Protein AF-T2GC60-F1 (afdb_monomer_lite)

Organism: Megalodesulfovibrio gigas (strain ATCC 19364 / DSM 1382 / NCIMB 9332 / VKM B-1759) (NCBI:txid1121448)

Foldseek 3Di:
DDPPPLDAPPDPLLVVLLVVLVVLLVVLVVQLVVLLVVLVVVLVVLLVVLLVDPCNVVSLVVNVVSLVVSLLSSLVSQLVSVQSVVVSVVSVVCNVVSNDDPVVSPPPVRPPCPPDVVSSVVSCPPPVSVVSSVVSVVVSVVSVVVSD

Sequence (148 aa):
MQQNGILTIDSTNIQTHLSILQGIISRLAGNSALCKTLCITLTAAVVAIAVTSENTTSVLLIAVFVTLLFCALDVFYLSLEREYRNMYNNSVEKLHDNTFSKDELFVAKRSNRGLSAANCWDALKSWSISFFYLGIIISIFFVCCIAQ

Structure (mmCIF, N/CA/C/O backbone):
data_AF-T2GC60-F1
#
_entry.id   AF-T2GC60-F1
#
loop_
_atom_site.group_PDB
_atom_site.id
_atom_site.type_symbol
_atom_site.label_atom_id
_atom_site.label_alt_id
_atom_site.label_comp_id
_atom_site.label_asym_id
_atom_site.label_entity_id
_atom_site.label_seq_id
_atom_site.pdbx_PDB_ins_code
_atom_site.Cartn_x
_atom_site.Cartn_y
_atom_site.Cartn_z
_atom_site.occupancy
_atom_site.B_iso_or_equiv
_atom_site.auth_seq_id
_atom_site.auth_comp_id
_atom_site.auth_asym_id
_atom_site.auth_atom_id
_atom_site.pdbx_PDB_model_num
ATOM 1 N N . MET A 1 1 ? -19.353 5.226 46.558 1.00 34.50 1 MET A N 1
ATOM 2 C CA . MET A 1 1 ? -19.566 3.866 46.019 1.00 34.50 1 MET A CA 1
ATOM 3 C C . MET A 1 1 ? -19.304 3.930 44.526 1.00 34.50 1 MET A C 1
ATOM 5 O O . MET A 1 1 ? -20.088 4.539 43.810 1.00 34.50 1 MET A O 1
ATOM 9 N N . GLN A 1 2 ? -18.140 3.446 44.085 1.00 38.09 2 GLN A N 1
ATOM 10 C CA . GLN A 1 2 ? -17.785 3.384 42.667 1.00 38.09 2 GLN A CA 1
ATOM 11 C C . GLN A 1 2 ? -18.776 2.440 41.980 1.00 38.09 2 GLN A C 1
ATOM 13 O O . GLN A 1 2 ? -18.788 1.245 42.261 1.00 38.09 2 GLN A O 1
ATOM 18 N N . GLN A 1 3 ? -19.646 2.983 41.126 1.00 41.09 3 GLN A N 1
ATOM 19 C CA . GLN A 1 3 ? -20.399 2.162 40.187 1.00 41.09 3 GLN A CA 1
ATOM 20 C C . GLN A 1 3 ? -19.375 1.463 39.288 1.00 41.09 3 GLN A C 1
ATOM 22 O O . GLN A 1 3 ? -18.820 2.082 38.375 1.00 41.09 3 GLN A O 1
ATOM 27 N N . ASN A 1 4 ? -19.155 0.170 39.528 1.00 45.84 4 ASN A N 1
ATOM 28 C CA . ASN A 1 4 ? -18.704 -0.775 38.509 1.00 45.84 4 ASN A CA 1
ATOM 29 C C . ASN A 1 4 ? -19.832 -0.904 37.475 1.00 45.84 4 ASN A C 1
ATOM 31 O O . ASN A 1 4 ? -20.529 -1.910 37.394 1.00 45.84 4 ASN A O 1
ATOM 35 N N . GLY A 1 5 ? -20.092 0.194 36.765 1.00 52.50 5 GLY A N 1
ATOM 36 C CA . GLY A 1 5 ? -21.038 0.252 35.671 1.00 52.50 5 GLY A CA 1
ATOM 37 C C . GLY A 1 5 ? -20.387 -0.437 34.493 1.00 52.50 5 GLY A C 1
ATOM 38 O O . GLY A 1 5 ? -19.455 0.113 33.905 1.00 52.50 5 GLY A O 1
ATOM 39 N N . ILE A 1 6 ? -20.857 -1.647 34.208 1.00 54.50 6 ILE A N 1
ATOM 40 C CA . ILE A 1 6 ? -20.610 -2.354 32.957 1.00 54.50 6 ILE A CA 1
ATOM 41 C C . ILE A 1 6 ? -20.810 -1.336 31.831 1.00 54.50 6 ILE A C 1
ATOM 43 O O . ILE A 1 6 ? -21.882 -0.740 31.707 1.00 54.50 6 ILE A O 1
ATOM 47 N N . LEU A 1 7 ? -19.744 -1.048 31.088 1.00 59.38 7 LEU A N 1
ATOM 48 C CA . LEU A 1 7 ? -19.794 -0.086 30.000 1.00 59.38 7 LEU A CA 1
ATOM 49 C C . LEU A 1 7 ? -20.597 -0.715 28.856 1.00 59.38 7 LEU A C 1
ATOM 51 O O . LEU A 1 7 ? -20.098 -1.577 28.138 1.00 59.38 7 LEU A O 1
ATOM 55 N N . THR A 1 8 ? -21.856 -0.310 28.716 1.00 61.22 8 THR A N 1
ATOM 56 C CA . THR A 1 8 ? -22.725 -0.763 27.629 1.00 61.22 8 THR A CA 1
ATOM 57 C C . THR A 1 8 ? -22.301 -0.128 26.301 1.00 61.22 8 THR A C 1
ATOM 59 O O . THR A 1 8 ? -21.712 0.959 26.265 1.00 61.22 8 THR A O 1
ATOM 62 N N . ILE A 1 9 ? -22.615 -0.804 25.193 1.00 63.06 9 ILE A N 1
ATOM 63 C CA . ILE A 1 9 ? -22.292 -0.387 23.813 1.00 63.06 9 ILE 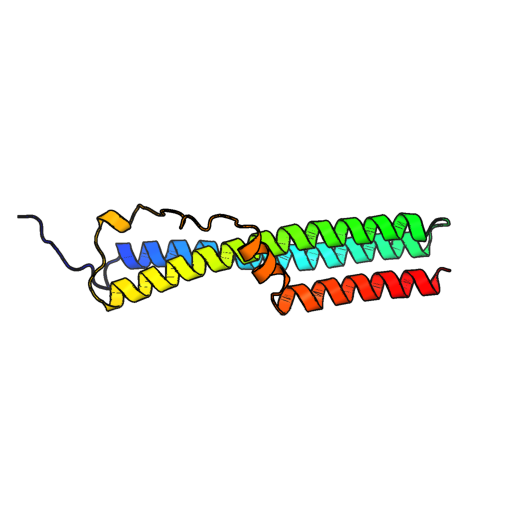A CA 1
ATOM 64 C C . ILE A 1 9 ? -22.839 1.028 23.509 1.00 63.06 9 ILE A C 1
ATOM 66 O O . ILE A 1 9 ? -22.247 1.788 22.741 1.00 63.06 9 ILE A O 1
ATOM 70 N N . ASP A 1 10 ? -23.916 1.423 24.190 1.00 67.81 10 ASP A N 1
ATOM 71 C CA . ASP A 1 10 ? -24.551 2.739 24.068 1.00 67.81 10 ASP A CA 1
ATOM 72 C C . ASP A 1 10 ? -23.776 3.876 24.749 1.00 67.81 10 ASP A C 1
ATOM 74 O O . ASP A 1 10 ? -24.122 5.048 24.595 1.00 67.81 10 ASP A O 1
ATOM 78 N N . SER A 1 11 ? -22.711 3.575 25.499 1.00 77.75 11 SER A N 1
ATOM 79 C CA . SER A 1 11 ? -21.915 4.626 26.123 1.00 77.75 11 SER A CA 1
ATOM 80 C C . SER A 1 11 ? -21.108 5.407 25.077 1.00 77.75 11 SER A C 1
ATOM 82 O O . SER A 1 11 ? -20.333 4.858 24.288 1.00 77.75 11 SER A O 1
ATOM 84 N N . THR A 1 12 ? -21.246 6.735 25.106 1.00 81.56 12 THR A N 1
ATOM 85 C CA . THR A 1 12 ? -20.579 7.664 24.177 1.00 81.56 12 THR A CA 1
ATOM 86 C C . THR A 1 12 ? -19.058 7.472 24.135 1.00 81.56 12 THR A C 1
ATOM 88 O O . THR A 1 12 ? -18.434 7.604 23.082 1.00 81.56 12 THR A O 1
ATOM 91 N N . ASN A 1 13 ? -18.452 7.100 25.266 1.00 80.44 13 ASN A N 1
ATOM 92 C CA . ASN A 1 13 ? -17.010 6.882 25.381 1.00 80.44 13 ASN A CA 1
ATOM 93 C C . ASN A 1 13 ? -16.529 5.672 24.563 1.00 80.44 13 ASN A C 1
ATOM 95 O O . ASN A 1 13 ? -15.499 5.765 23.896 1.00 80.44 13 ASN A O 1
ATOM 99 N N . ILE A 1 14 ? -17.278 4.562 24.567 1.00 81.06 14 ILE A N 1
ATOM 100 C CA . ILE A 1 14 ? -16.940 3.369 23.775 1.00 81.06 14 ILE A CA 1
ATOM 101 C C . ILE A 1 14 ? -17.070 3.671 22.285 1.00 81.06 14 ILE A C 1
ATOM 103 O O . ILE A 1 14 ? -16.158 3.371 21.514 1.00 81.06 14 ILE A O 1
ATOM 107 N N . GLN A 1 15 ? -18.179 4.298 21.883 1.00 84.12 15 GLN A N 1
ATOM 108 C CA . GLN A 1 15 ? -18.406 4.654 20.482 1.00 84.12 15 GLN A CA 1
ATOM 109 C C . GLN A 1 15 ? -17.300 5.578 19.960 1.00 84.12 15 GLN A C 1
ATOM 111 O O . GLN A 1 15 ? -16.781 5.367 18.865 1.00 84.12 15 GLN A O 1
ATOM 116 N N . THR A 1 16 ? -16.864 6.541 20.778 1.00 87.06 16 THR A N 1
ATOM 117 C CA . THR A 1 16 ? -15.747 7.436 20.444 1.00 87.06 16 THR A CA 1
ATOM 118 C C . THR A 1 16 ? -14.434 6.666 20.289 1.00 87.06 16 THR A C 1
ATOM 120 O O . THR A 1 16 ? -13.729 6.859 19.301 1.00 87.06 16 THR A O 1
ATOM 123 N N . HIS A 1 17 ? -14.113 5.750 21.207 1.00 85.69 17 HIS A N 1
ATOM 124 C CA . HIS A 1 17 ? -12.905 4.925 21.119 1.00 85.69 17 HIS A CA 1
ATOM 125 C C . HIS A 1 17 ? -12.885 4.050 19.851 1.00 85.69 17 HIS A C 1
ATO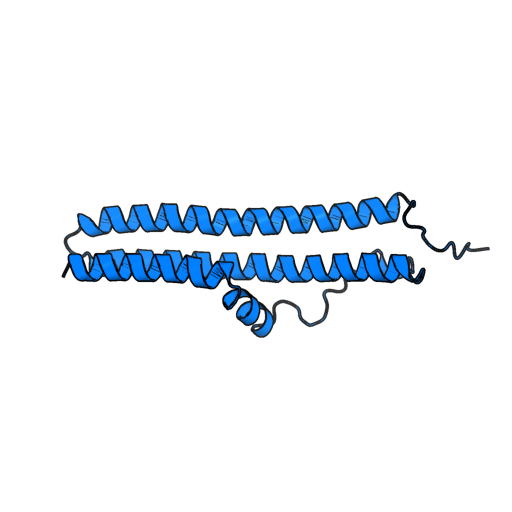M 127 O O . HIS A 1 17 ? -11.898 4.048 19.110 1.00 85.69 17 HIS A O 1
ATOM 133 N N . LEU A 1 18 ? -13.991 3.360 19.547 1.00 87.94 18 LEU A N 1
ATOM 134 C CA . LEU A 1 18 ? -14.123 2.560 18.325 1.00 87.94 18 LEU A CA 1
ATOM 135 C C . LEU A 1 18 ? -14.042 3.431 17.063 1.00 87.94 18 LEU A C 1
ATOM 137 O O . LEU A 1 18 ? -13.390 3.042 16.093 1.00 87.94 18 LEU A O 1
ATOM 141 N N . SER A 1 19 ? -14.639 4.625 17.084 1.00 89.62 19 SER A N 1
ATOM 142 C CA . SER A 1 19 ? -14.550 5.582 15.978 1.00 89.62 19 SER A CA 1
ATOM 143 C C . SER A 1 19 ? -13.118 6.070 15.747 1.00 89.62 19 SER A C 1
ATOM 145 O O . SER A 1 19 ? -12.718 6.242 14.596 1.00 89.62 19 SER A O 1
ATOM 147 N N . ILE A 1 20 ?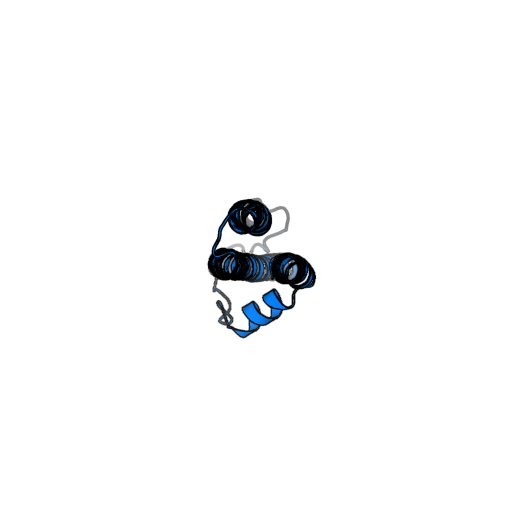 -12.330 6.281 16.807 1.00 90.75 20 ILE A N 1
ATOM 148 C CA . ILE A 1 20 ? -10.913 6.657 16.694 1.00 90.75 20 ILE A CA 1
ATOM 149 C C . ILE A 1 20 ? -10.121 5.526 16.028 1.00 90.75 20 ILE A C 1
ATOM 151 O O . ILE A 1 20 ? -9.401 5.777 15.060 1.00 90.75 20 ILE A O 1
ATOM 155 N N . LEU A 1 21 ? -10.287 4.280 16.490 1.00 90.06 21 LEU A N 1
ATOM 156 C CA . LEU A 1 21 ? -9.628 3.114 15.890 1.00 90.06 21 LEU A CA 1
ATOM 157 C C . LEU A 1 21 ? -10.003 2.948 14.412 1.00 90.06 21 LEU A C 1
ATOM 159 O O . LEU A 1 21 ? -9.120 2.805 13.567 1.00 90.06 21 LEU A O 1
ATOM 163 N N . GLN A 1 22 ? -11.293 3.039 14.084 1.00 92.25 22 GLN A N 1
ATOM 164 C CA . GLN A 1 22 ? -11.769 2.958 12.704 1.00 92.25 22 GLN A CA 1
ATOM 165 C C . GLN A 1 22 ? -11.204 4.089 11.832 1.00 92.25 22 GLN A C 1
ATOM 167 O O . GLN A 1 22 ? -10.831 3.862 10.679 1.00 92.25 22 GLN A O 1
ATOM 172 N N . GLY A 1 23 ? -11.090 5.300 12.384 1.00 94.50 23 GLY A N 1
ATOM 173 C CA . GLY A 1 23 ? -10.447 6.429 11.719 1.00 94.50 23 GLY A CA 1
ATOM 174 C C . GLY A 1 23 ? -8.980 6.152 11.384 1.00 94.50 23 GLY A C 1
ATOM 175 O O . GLY A 1 23 ? -8.539 6.445 10.274 1.00 94.50 23 GLY A O 1
ATOM 176 N N . ILE A 1 24 ? -8.230 5.537 12.303 1.00 91.69 24 ILE A N 1
ATOM 177 C CA . ILE A 1 24 ? -6.836 5.138 12.064 1.00 91.69 24 ILE A CA 1
ATOM 178 C C . ILE A 1 24 ? -6.760 4.061 10.974 1.00 91.69 24 ILE A C 1
ATOM 180 O O . ILE A 1 24 ? -5.993 4.225 10.0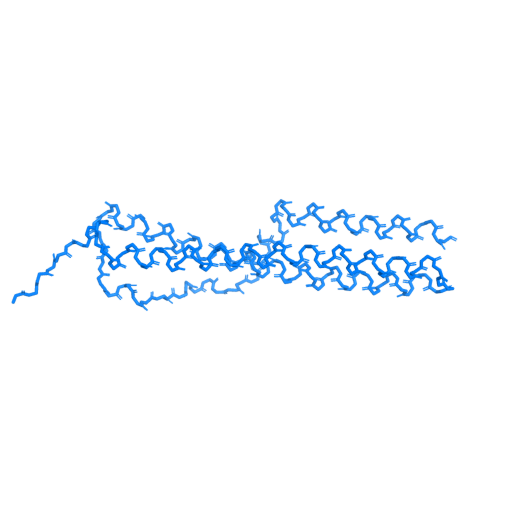27 1.00 91.69 24 ILE A O 1
ATOM 184 N N . ILE A 1 25 ? -7.585 3.009 11.056 1.00 92.31 25 ILE A N 1
ATOM 185 C CA . ILE A 1 25 ? -7.643 1.926 10.055 1.00 92.31 25 ILE A CA 1
ATOM 186 C C . ILE A 1 25 ? -7.899 2.497 8.654 1.00 92.31 25 ILE A C 1
ATOM 188 O O . ILE A 1 25 ? -7.169 2.183 7.716 1.00 92.31 25 ILE A O 1
ATOM 192 N N . SER A 1 26 ? -8.880 3.395 8.520 1.00 94.94 26 SER A N 1
ATOM 193 C CA . SER A 1 26 ? -9.220 4.034 7.243 1.00 94.94 26 SER A CA 1
ATOM 194 C C . SER A 1 26 ? -8.049 4.838 6.660 1.00 94.94 26 SER A C 1
ATOM 196 O O . SER A 1 26 ? -7.739 4.733 5.472 1.00 94.94 26 SER A O 1
ATOM 198 N N . ARG A 1 27 ? -7.324 5.588 7.501 1.00 94.38 27 ARG A N 1
ATOM 199 C CA . ARG A 1 27 ? -6.136 6.346 7.072 1.00 94.38 27 ARG A CA 1
ATOM 200 C C . ARG A 1 27 ? -4.987 5.434 6.641 1.00 94.38 27 ARG A C 1
ATOM 202 O O . ARG A 1 27 ? -4.292 5.759 5.684 1.00 94.38 27 ARG A O 1
ATOM 209 N N . LEU A 1 28 ? -4.786 4.304 7.319 1.00 93.50 28 LEU A N 1
ATOM 210 C CA . LEU A 1 28 ? -3.748 3.329 6.967 1.00 93.50 28 LEU A CA 1
ATOM 211 C C . LEU A 1 28 ? -4.051 2.632 5.640 1.00 93.50 28 LEU A C 1
ATOM 213 O O . LEU A 1 28 ? -3.172 2.569 4.781 1.00 93.50 28 LEU A O 1
ATOM 217 N N . ALA A 1 29 ? -5.299 2.204 5.437 1.00 91.00 29 ALA A N 1
ATOM 218 C CA . ALA A 1 29 ? -5.758 1.650 4.166 1.00 91.00 29 ALA A CA 1
ATOM 219 C C . ALA A 1 29 ? -5.604 2.671 3.023 1.00 91.00 29 ALA A C 1
ATOM 221 O O . ALA A 1 29 ? -5.105 2.340 1.946 1.00 91.00 29 ALA A O 1
ATOM 222 N N . GLY A 1 30 ? -5.951 3.939 3.279 1.00 94.25 30 GLY A N 1
ATOM 223 C CA . GLY A 1 30 ? -5.738 5.041 2.339 1.00 94.25 30 GLY A CA 1
ATOM 224 C C . GLY A 1 30 ? -4.263 5.244 1.979 1.00 94.25 30 GLY A C 1
ATOM 225 O O . GLY A 1 30 ? -3.923 5.312 0.800 1.00 94.25 30 GLY A O 1
ATOM 226 N N . ASN A 1 31 ? -3.365 5.272 2.967 1.00 92.81 31 ASN A N 1
ATOM 227 C CA . ASN A 1 31 ? -1.925 5.405 2.726 1.00 92.81 31 ASN A CA 1
ATOM 228 C C . ASN A 1 31 ? -1.337 4.206 1.960 1.00 92.81 31 ASN A C 1
ATOM 230 O O . ASN A 1 31 ? -0.502 4.402 1.076 1.00 92.81 31 ASN A O 1
ATOM 234 N N . SER A 1 32 ? -1.791 2.982 2.250 1.00 91.25 32 SER A N 1
ATOM 235 C CA . SER A 1 32 ? -1.426 1.775 1.492 1.00 91.25 32 SER A CA 1
ATOM 236 C C . SER A 1 32 ? -1.850 1.884 0.019 1.00 91.25 32 SER A C 1
ATOM 238 O O . SER A 1 32 ? -1.052 1.623 -0.884 1.00 91.25 32 SER A O 1
ATOM 240 N N . ALA A 1 33 ? -3.078 2.339 -0.253 1.00 92.56 33 ALA A N 1
ATOM 241 C CA . ALA A 1 33 ? -3.555 2.563 -1.619 1.00 92.56 33 ALA A CA 1
ATOM 242 C C . ALA A 1 33 ? -2.762 3.666 -2.343 1.00 92.56 33 ALA A C 1
ATOM 244 O O . ALA A 1 33 ? -2.396 3.503 -3.507 1.00 92.56 33 ALA A O 1
ATOM 245 N N . LEU A 1 34 ? -2.430 4.760 -1.648 1.00 94.44 34 LEU A N 1
ATOM 246 C CA . LEU A 1 34 ? -1.596 5.831 -2.199 1.00 94.44 34 LEU A CA 1
ATOM 247 C C . LEU A 1 34 ? -0.196 5.339 -2.584 1.00 94.44 34 LEU A C 1
ATOM 249 O O . LEU A 1 34 ? 0.304 5.729 -3.638 1.00 94.44 34 LEU A O 1
ATOM 253 N N . CYS A 1 35 ? 0.414 4.453 -1.788 1.00 92.75 35 CYS A N 1
ATOM 254 C CA . CYS A 1 35 ? 1.710 3.856 -2.121 1.00 92.75 35 CYS A CA 1
ATOM 255 C C . CYS A 1 35 ? 1.657 3.101 -3.456 1.00 92.75 35 CYS A C 1
ATOM 257 O O . CYS A 1 35 ? 2.534 3.286 -4.296 1.00 92.75 35 CYS A O 1
ATOM 259 N N . LYS A 1 36 ? 0.600 2.314 -3.692 1.00 92.50 36 LYS A N 1
ATOM 260 C CA . LYS A 1 36 ? 0.396 1.589 -4.957 1.00 92.50 36 LYS A CA 1
ATOM 261 C C . LYS A 1 36 ? 0.254 2.543 -6.145 1.00 92.50 36 LYS A C 1
ATOM 263 O O . LYS A 1 36 ? 0.930 2.369 -7.158 1.00 92.50 36 LYS A O 1
ATOM 268 N N . THR A 1 37 ? -0.576 3.576 -6.011 1.00 94.69 37 THR A N 1
ATOM 269 C CA . THR A 1 37 ? -0.786 4.569 -7.076 1.00 94.69 37 THR A CA 1
ATOM 270 C C . THR A 1 37 ? 0.502 5.320 -7.411 1.00 94.69 37 THR A C 1
ATOM 272 O O . THR A 1 37 ? 0.856 5.435 -8.581 1.00 94.69 37 THR A O 1
ATOM 275 N N . LEU A 1 38 ? 1.239 5.793 -6.400 1.00 95.62 38 LEU A N 1
ATOM 276 C CA . LEU A 1 38 ? 2.506 6.497 -6.615 1.00 95.62 38 LEU A CA 1
ATOM 277 C C . LEU A 1 38 ? 3.592 5.581 -7.185 1.00 95.62 38 LEU A C 1
ATOM 279 O O . LEU A 1 38 ? 4.361 6.022 -8.037 1.00 95.62 38 LEU A O 1
ATOM 283 N N . CYS A 1 39 ? 3.616 4.309 -6.778 1.00 95.31 39 CYS A N 1
ATOM 284 C CA . CYS A 1 39 ? 4.501 3.310 -7.362 1.00 95.31 39 CYS A CA 1
ATOM 285 C C . CYS A 1 39 ? 4.256 3.164 -8.869 1.00 95.31 39 CYS A C 1
ATOM 287 O O . CYS A 1 39 ? 5.212 3.226 -9.633 1.00 95.31 39 CYS A O 1
ATOM 289 N N . ILE A 1 40 ? 2.999 3.017 -9.313 1.00 94.19 40 ILE A N 1
ATOM 290 C CA . ILE A 1 40 ? 2.678 2.923 -10.749 1.00 94.19 40 ILE A CA 1
ATOM 291 C C . ILE A 1 40 ? 3.134 4.182 -11.480 1.00 94.19 40 ILE A C 1
ATOM 293 O O . ILE A 1 40 ? 3.810 4.077 -12.499 1.00 94.19 40 ILE A O 1
ATOM 297 N N . THR A 1 41 ? 2.787 5.361 -10.964 1.00 95.94 41 THR A N 1
ATOM 298 C CA . THR A 1 41 ? 3.108 6.636 -11.614 1.00 95.94 41 THR A CA 1
ATOM 299 C C . THR A 1 41 ? 4.615 6.822 -11.781 1.00 95.94 41 THR A C 1
ATOM 301 O O . THR A 1 41 ? 5.077 7.158 -12.871 1.00 95.94 41 THR A O 1
ATOM 304 N N . LEU A 1 42 ? 5.396 6.575 -10.725 1.00 95.44 42 LEU A N 1
ATOM 305 C CA . LEU A 1 42 ? 6.850 6.724 -10.773 1.00 95.44 42 LEU A CA 1
ATOM 306 C C . LEU A 1 42 ? 7.502 5.644 -11.631 1.00 95.44 42 LEU A C 1
ATOM 308 O O . LEU A 1 42 ? 8.368 5.961 -12.441 1.00 95.44 42 LEU A O 1
ATOM 312 N N . THR A 1 43 ? 7.067 4.389 -11.513 1.00 93.88 43 THR A N 1
ATOM 313 C CA . THR A 1 43 ? 7.593 3.311 -12.353 1.00 93.88 43 THR A CA 1
ATOM 314 C C . THR A 1 43 ? 7.291 3.568 -13.829 1.00 93.88 43 THR A C 1
ATOM 316 O O . THR A 1 43 ? 8.194 3.441 -14.650 1.00 93.88 43 THR A O 1
ATOM 319 N N . ALA A 1 44 ? 6.081 4.011 -14.181 1.00 94.00 44 ALA A N 1
ATOM 320 C CA . ALA A 1 44 ? 5.733 4.374 -15.555 1.00 94.00 44 ALA A CA 1
ATOM 321 C C . ALA A 1 44 ? 6.593 5.532 -16.084 1.00 94.00 44 ALA A C 1
ATOM 323 O O . ALA A 1 44 ? 7.080 5.464 -17.211 1.00 94.00 44 ALA A O 1
ATOM 324 N N . ALA A 1 45 ? 6.836 6.563 -15.267 1.00 95.12 45 ALA A N 1
ATOM 325 C CA . ALA A 1 45 ? 7.706 7.676 -15.639 1.00 95.12 45 ALA A CA 1
ATOM 326 C C . ALA A 1 45 ? 9.155 7.219 -15.888 1.00 95.12 45 ALA A C 1
ATOM 328 O O . ALA A 1 45 ? 9.750 7.586 -16.900 1.00 95.12 45 ALA A O 1
ATOM 329 N N . VAL A 1 46 ? 9.713 6.378 -15.009 1.00 93.50 46 VAL A N 1
ATOM 330 C CA . VAL A 1 46 ? 11.076 5.847 -15.172 1.00 93.50 46 VAL A CA 1
ATOM 331 C C . VAL A 1 46 ? 11.172 4.933 -16.394 1.00 93.50 46 VAL A C 1
ATOM 333 O O . VAL A 1 46 ? 12.128 5.042 -17.155 1.00 93.50 46 VAL A O 1
ATOM 336 N N . VAL A 1 47 ? 10.176 4.074 -16.629 1.00 91.00 47 VAL A N 1
ATOM 337 C CA . VAL A 1 47 ? 10.116 3.207 -17.817 1.00 91.00 47 VAL A CA 1
ATOM 338 C C . VAL A 1 47 ? 10.050 4.032 -19.104 1.00 91.00 47 VAL A C 1
ATOM 340 O O . VAL A 1 47 ? 10.778 3.735 -20.048 1.00 91.00 47 VAL A O 1
ATOM 343 N N . ALA A 1 48 ? 9.241 5.095 -19.143 1.00 92.56 48 ALA A N 1
ATOM 344 C CA . ALA A 1 48 ? 9.158 5.982 -20.303 1.00 92.56 48 ALA A CA 1
ATOM 345 C C . ALA A 1 48 ? 10.509 6.646 -20.620 1.00 92.56 48 ALA A C 1
ATOM 347 O O . ALA A 1 48 ? 10.903 6.713 -21.782 1.00 92.56 48 ALA A O 1
ATOM 348 N N . ILE A 1 49 ? 11.247 7.075 -19.589 1.00 91.94 49 ILE A N 1
ATOM 349 C CA . ILE A 1 49 ? 12.609 7.606 -19.747 1.00 91.94 49 ILE A CA 1
ATOM 350 C C . ILE A 1 49 ? 13.553 6.508 -20.258 1.00 91.94 49 ILE A C 1
ATOM 352 O O . ILE A 1 49 ? 14.321 6.751 -21.190 1.00 91.94 49 ILE A O 1
ATOM 356 N N . ALA A 1 50 ? 13.467 5.298 -19.696 1.00 90.75 50 ALA A N 1
ATOM 357 C CA . ALA A 1 50 ? 14.344 4.179 -20.029 1.00 90.75 50 ALA A CA 1
ATOM 358 C C . ALA A 1 50 ? 14.291 3.811 -21.521 1.00 90.75 50 ALA A C 1
ATOM 360 O O . ALA A 1 50 ? 15.339 3.615 -22.127 1.00 90.75 50 ALA A O 1
ATOM 361 N N . VAL A 1 51 ? 13.098 3.802 -22.128 1.00 88.62 51 VAL A N 1
ATOM 362 C CA . VAL A 1 51 ? 12.896 3.484 -23.559 1.00 88.62 51 VAL A CA 1
ATOM 363 C C . VAL A 1 51 ? 13.597 4.477 -24.499 1.00 88.62 51 VAL A C 1
ATOM 365 O O . VAL A 1 51 ? 13.919 4.133 -25.630 1.00 88.62 51 VAL A O 1
ATOM 368 N N . THR A 1 52 ? 13.856 5.703 -24.042 1.00 89.69 52 THR A N 1
ATOM 369 C CA . THR A 1 52 ? 14.536 6.747 -24.834 1.00 89.69 52 THR A CA 1
ATOM 370 C C . THR A 1 52 ? 16.018 6.907 -24.495 1.00 89.69 52 THR A C 1
ATOM 372 O O . THR A 1 52 ? 16.708 7.720 -25.106 1.00 89.69 52 THR A O 1
ATOM 375 N N . SER A 1 53 ? 16.511 6.165 -23.503 1.00 87.25 53 SER A N 1
ATOM 376 C CA . SER A 1 53 ? 17.878 6.284 -23.001 1.00 87.25 53 SER A CA 1
ATOM 377 C C . SER A 1 53 ? 18.816 5.281 -23.672 1.00 87.25 53 SER A C 1
ATOM 379 O O . SER A 1 53 ? 18.437 4.141 -23.901 1.00 87.25 53 SER A O 1
ATOM 381 N N . GLU A 1 54 ? 20.073 5.664 -23.911 1.00 83.12 54 GLU A N 1
ATOM 382 C CA . GLU A 1 54 ? 21.096 4.737 -24.432 1.00 83.12 54 GLU A CA 1
ATOM 383 C C . GLU A 1 54 ? 21.476 3.640 -23.416 1.00 83.12 54 GLU A C 1
ATOM 385 O O . GLU A 1 54 ? 21.968 2.581 -23.788 1.00 83.12 54 GLU A O 1
ATOM 390 N N . ASN A 1 55 ? 21.230 3.881 -22.121 1.00 85.00 55 ASN A N 1
ATOM 391 C CA . ASN A 1 55 ? 21.560 2.974 -21.017 1.00 85.00 55 ASN A CA 1
ATOM 392 C C . ASN A 1 55 ? 20.301 2.417 -20.330 1.00 85.00 55 ASN A C 1
ATOM 394 O O . ASN A 1 55 ? 20.151 2.520 -19.106 1.00 85.00 55 ASN A O 1
ATOM 398 N N . THR A 1 56 ? 19.403 1.810 -21.110 1.00 86.12 56 THR A N 1
ATOM 399 C CA . THR A 1 56 ? 18.091 1.309 -20.661 1.00 86.12 56 THR A CA 1
ATOM 400 C C . THR A 1 56 ? 18.165 0.454 -19.396 1.00 86.12 56 THR A C 1
ATOM 402 O O . THR A 1 56 ? 17.419 0.690 -18.446 1.00 86.12 56 THR A O 1
ATOM 405 N N . THR A 1 57 ? 19.106 -0.493 -19.326 1.00 86.69 57 THR A N 1
ATOM 406 C CA . THR A 1 57 ? 19.271 -1.399 -18.176 1.00 86.69 57 THR A CA 1
ATOM 407 C C . THR A 1 57 ? 19.526 -0.644 -16.870 1.00 86.69 57 THR A C 1
ATOM 409 O O . THR A 1 57 ? 18.922 -0.954 -15.842 1.00 86.69 57 THR A O 1
ATOM 412 N N . SER A 1 58 ? 20.381 0.382 -16.903 1.00 88.31 58 SER A N 1
ATOM 413 C CA . SER A 1 58 ? 20.719 1.185 -15.722 1.00 88.31 58 SER A CA 1
ATOM 414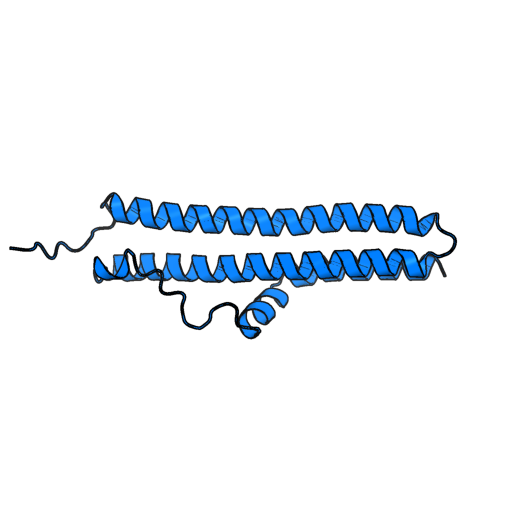 C C . SER A 1 58 ? 19.529 2.013 -15.238 1.00 88.31 58 SER A C 1
ATOM 416 O O . SER A 1 58 ? 19.311 2.130 -14.033 1.00 88.31 58 SER A O 1
ATOM 418 N N . VAL A 1 59 ? 18.722 2.552 -16.158 1.00 90.69 59 VAL A N 1
ATOM 419 C CA . VAL A 1 59 ? 17.510 3.313 -15.809 1.00 90.69 59 VAL A CA 1
ATOM 420 C C . VAL A 1 59 ? 16.415 2.386 -15.267 1.00 90.69 59 VAL A C 1
ATOM 422 O O . VAL A 1 59 ? 15.756 2.722 -14.284 1.00 90.69 59 VAL A O 1
ATOM 425 N N . LEU A 1 60 ? 16.256 1.179 -15.821 1.00 90.88 60 LEU A N 1
ATOM 426 C CA . LEU A 1 60 ? 15.299 0.189 -15.310 1.00 90.88 60 LEU A CA 1
ATOM 427 C C . LEU A 1 60 ? 15.649 -0.312 -13.899 1.00 90.88 60 LEU A C 1
ATOM 429 O O . LEU A 1 60 ? 14.739 -0.580 -13.114 1.00 90.88 60 LEU A O 1
ATOM 433 N N . LEU A 1 61 ? 16.932 -0.368 -13.521 1.00 90.12 61 LEU A N 1
ATOM 434 C CA . LEU A 1 61 ? 17.327 -0.657 -12.133 1.00 90.12 61 LEU A CA 1
ATOM 435 C C . LEU A 1 61 ? 16.766 0.376 -11.142 1.00 90.12 61 LEU A C 1
ATOM 437 O O . LEU A 1 61 ? 16.381 0.013 -10.029 1.00 90.12 61 LEU A O 1
ATOM 441 N N . ILE A 1 62 ? 16.642 1.643 -11.552 1.00 92.00 62 ILE A N 1
ATOM 442 C CA . ILE A 1 62 ? 16.003 2.687 -10.738 1.00 92.00 62 ILE A CA 1
ATOM 443 C C . ILE A 1 62 ? 14.509 2.379 -10.563 1.00 92.00 62 ILE A C 1
ATOM 445 O O . ILE A 1 62 ? 13.992 2.491 -9.453 1.00 92.00 62 ILE A O 1
ATOM 449 N N . ALA A 1 63 ? 13.816 1.925 -11.614 1.00 92.25 63 ALA A N 1
ATOM 450 C CA . ALA A 1 63 ? 12.407 1.528 -11.523 1.00 92.25 63 ALA A CA 1
ATOM 451 C C . ALA A 1 63 ? 12.199 0.352 -10.554 1.00 92.25 63 ALA A C 1
ATOM 453 O O . ALA A 1 63 ? 11.250 0.357 -9.765 1.00 92.25 63 ALA A O 1
ATOM 454 N N . VAL A 1 64 ? 13.105 -0.633 -10.563 1.00 91.19 64 VAL A N 1
ATOM 455 C CA . VAL A 1 64 ? 13.090 -1.746 -9.598 1.00 91.19 64 VAL A CA 1
ATOM 456 C C . VAL A 1 64 ? 13.285 -1.226 -8.175 1.00 91.19 64 VAL A C 1
ATOM 458 O O . VAL A 1 64 ? 12.538 -1.616 -7.277 1.00 91.19 64 VAL A O 1
ATOM 461 N N . PHE A 1 65 ? 14.235 -0.312 -7.966 1.00 92.25 65 PHE A N 1
ATOM 462 C CA . PHE A 1 65 ? 14.477 0.290 -6.655 1.00 92.25 65 PHE A CA 1
ATOM 463 C C . PHE A 1 65 ? 13.250 1.050 -6.130 1.00 92.25 65 PHE A C 1
ATOM 465 O O . PHE A 1 65 ? 12.836 0.826 -4.992 1.00 92.25 65 PHE A O 1
ATOM 472 N N . VAL A 1 66 ? 12.621 1.892 -6.960 1.00 92.38 66 VAL A N 1
ATOM 473 C CA . VAL A 1 66 ? 11.379 2.601 -6.603 1.00 92.38 66 VAL A CA 1
ATOM 474 C C . VAL A 1 66 ? 10.278 1.602 -6.247 1.00 92.38 66 VAL A C 1
ATOM 476 O O . VAL A 1 66 ? 9.643 1.731 -5.202 1.00 92.38 66 VAL A O 1
ATOM 479 N N . THR A 1 67 ? 10.093 0.566 -7.065 1.00 92.50 67 THR A N 1
ATOM 480 C CA . THR A 1 67 ? 9.080 -0.473 -6.835 1.00 92.50 67 THR A CA 1
ATOM 481 C C . THR A 1 67 ? 9.290 -1.179 -5.493 1.00 92.50 67 THR A C 1
ATOM 483 O O . THR A 1 67 ? 8.340 -1.371 -4.733 1.00 92.50 67 THR A O 1
ATOM 486 N N . LEU A 1 68 ? 10.537 -1.524 -5.161 1.00 90.94 68 LEU A N 1
ATOM 487 C CA . LEU A 1 68 ? 10.885 -2.186 -3.905 1.00 90.94 68 LEU A CA 1
ATOM 488 C C . LEU A 1 68 ? 10.668 -1.271 -2.692 1.00 90.94 68 LEU A C 1
ATOM 490 O O . LEU A 1 68 ? 10.139 -1.719 -1.674 1.00 90.94 68 LEU A O 1
ATOM 494 N N . LEU A 1 69 ? 11.016 0.013 -2.812 1.00 92.25 69 LEU A N 1
ATOM 495 C CA . LEU A 1 69 ? 10.781 1.013 -1.773 1.00 92.25 69 LEU A CA 1
ATOM 496 C C . LEU A 1 69 ? 9.282 1.144 -1.463 1.00 92.25 69 LEU A C 1
ATOM 498 O O . LEU A 1 69 ? 8.877 1.018 -0.308 1.00 92.25 69 LEU A O 1
ATOM 502 N N . PHE A 1 70 ? 8.448 1.345 -2.486 1.00 92.75 70 PHE A N 1
ATOM 503 C CA . PHE A 1 70 ? 7.000 1.468 -2.297 1.00 92.75 70 PHE A CA 1
ATOM 504 C C . PHE A 1 70 ? 6.364 0.173 -1.786 1.00 92.75 70 PHE A C 1
ATOM 506 O O . PHE A 1 70 ? 5.466 0.240 -0.948 1.00 92.75 70 PHE A O 1
ATOM 513 N N . CYS A 1 71 ? 6.876 -0.990 -2.197 1.00 89.81 71 CYS A N 1
ATOM 514 C CA . CYS A 1 71 ? 6.471 -2.280 -1.641 1.00 89.81 71 CYS A CA 1
ATOM 515 C C . CYS A 1 71 ? 6.722 -2.351 -0.131 1.00 89.81 71 CYS A C 1
ATOM 517 O O . CYS A 1 71 ? 5.824 -2.716 0.628 1.00 89.81 71 CYS A O 1
ATOM 519 N N . ALA A 1 72 ? 7.905 -1.938 0.330 1.00 88.25 72 ALA A N 1
ATOM 520 C CA . ALA A 1 72 ? 8.225 -1.925 1.754 1.00 88.25 72 ALA A CA 1
ATOM 521 C C . ALA A 1 72 ? 7.288 -0.999 2.554 1.00 88.25 72 ALA A C 1
ATOM 523 O O . ALA A 1 72 ? 6.811 -1.386 3.624 1.00 88.25 72 ALA A O 1
ATOM 524 N N . LEU A 1 73 ? 6.976 0.193 2.027 1.00 89.19 73 LEU A N 1
ATOM 525 C CA . LEU A 1 73 ? 6.021 1.111 2.660 1.00 89.19 73 LEU A CA 1
ATOM 526 C C . LEU A 1 73 ? 4.606 0.521 2.709 1.00 89.19 73 LEU A C 1
ATOM 528 O O . LEU A 1 73 ? 3.933 0.602 3.735 1.00 89.19 73 LEU A O 1
ATOM 532 N N . ASP A 1 74 ? 4.153 -0.091 1.621 1.00 90.44 74 ASP A N 1
ATOM 533 C CA . ASP A 1 74 ? 2.818 -0.680 1.523 1.00 90.44 74 ASP A CA 1
ATOM 534 C C . ASP A 1 74 ? 2.631 -1.843 2.512 1.00 90.44 74 ASP A C 1
ATOM 536 O O . ASP A 1 74 ? 1.643 -1.910 3.245 1.00 90.44 74 ASP A O 1
ATOM 540 N N . VAL A 1 75 ? 3.643 -2.707 2.625 1.00 88.75 75 VAL A N 1
ATOM 541 C CA . VAL A 1 75 ? 3.703 -3.787 3.621 1.00 88.75 75 VAL A CA 1
ATOM 542 C C . VAL A 1 75 ? 3.666 -3.236 5.040 1.00 88.75 75 VAL A C 1
ATOM 544 O O . VAL A 1 75 ? 2.972 -3.789 5.898 1.00 88.75 75 VAL A O 1
ATOM 547 N N . PHE A 1 76 ? 4.398 -2.153 5.300 1.00 87.50 76 PHE A N 1
ATOM 548 C CA . PHE A 1 76 ? 4.411 -1.498 6.602 1.00 87.50 76 PHE A CA 1
ATOM 549 C C . PHE A 1 76 ? 3.016 -0.980 6.978 1.00 87.50 76 PHE A C 1
ATOM 551 O O . PHE A 1 76 ? 2.522 -1.291 8.066 1.00 87.50 76 PHE A O 1
ATOM 558 N N . TYR A 1 77 ? 2.345 -0.258 6.072 1.00 88.94 77 TYR A N 1
ATOM 559 C CA . TYR A 1 77 ? 0.994 0.253 6.317 1.00 88.94 77 TYR A CA 1
ATOM 560 C C . TYR A 1 77 ? -0.029 -0.869 6.503 1.00 88.94 77 TYR A C 1
ATOM 562 O O . TYR A 1 77 ? -0.831 -0.796 7.433 1.00 88.94 77 TYR A O 1
ATOM 570 N N . LEU A 1 78 ? 0.041 -1.936 5.702 1.00 87.50 78 LEU A N 1
ATOM 571 C CA . LEU A 1 78 ? -0.849 -3.090 5.841 1.00 87.50 78 LEU A CA 1
ATOM 572 C C . LEU A 1 78 ? -0.627 -3.840 7.164 1.00 87.50 78 LEU A C 1
ATOM 574 O O . LEU A 1 78 ? -1.579 -4.284 7.808 1.00 87.50 78 LEU A O 1
ATOM 578 N N . SER A 1 79 ? 0.629 -3.990 7.589 1.00 86.06 79 SER A N 1
ATOM 579 C CA . SER A 1 79 ? 0.960 -4.626 8.871 1.00 86.06 79 SER A CA 1
ATOM 580 C C . SER A 1 79 ? 0.373 -3.836 10.038 1.00 86.06 79 SER A C 1
ATOM 582 O O . SER A 1 79 ? -0.197 -4.417 10.963 1.00 86.06 79 SER A O 1
ATOM 584 N N . LEU A 1 80 ? 0.467 -2.507 9.963 1.00 85.50 80 LEU A N 1
ATOM 585 C CA . LEU A 1 80 ? -0.088 -1.609 10.963 1.00 85.50 80 LEU A CA 1
ATOM 586 C C . LEU A 1 80 ? -1.624 -1.637 10.954 1.00 85.50 80 LEU A C 1
ATOM 588 O O . LEU A 1 80 ? -2.241 -1.720 12.011 1.00 85.50 80 LEU A O 1
ATOM 592 N N . GLU A 1 81 ? -2.250 -1.650 9.776 1.00 88.44 81 GLU A N 1
ATOM 593 C CA . GLU A 1 81 ? -3.704 -1.784 9.631 1.00 88.44 81 GLU A CA 1
ATOM 594 C C . GLU A 1 81 ? -4.220 -3.058 10.316 1.00 88.44 81 GLU A C 1
ATOM 596 O O . GLU A 1 81 ? -5.169 -3.001 11.099 1.00 88.44 81 GLU A O 1
ATOM 601 N N . ARG A 1 82 ? -3.562 -4.203 10.086 1.00 86.75 82 ARG A N 1
ATOM 602 C CA . ARG A 1 82 ? -3.915 -5.483 10.724 1.00 86.75 82 ARG A CA 1
ATOM 603 C C . ARG A 1 82 ? -3.804 -5.417 12.247 1.00 86.75 82 ARG A C 1
ATOM 605 O O . ARG A 1 82 ? -4.660 -5.963 12.940 1.00 86.75 82 ARG A O 1
ATOM 612 N N . GLU A 1 83 ? -2.779 -4.744 12.766 1.00 84.94 83 GLU A N 1
ATOM 613 C CA . GLU A 1 83 ? -2.601 -4.529 14.206 1.00 84.94 83 GLU A CA 1
ATOM 614 C C . GLU A 1 83 ? -3.787 -3.745 14.791 1.00 84.94 83 GLU A C 1
ATOM 616 O O . GLU A 1 83 ? -4.432 -4.215 15.731 1.00 84.94 83 GLU A O 1
ATOM 621 N N . TYR A 1 84 ? -4.147 -2.613 14.181 1.00 85.94 84 TYR A N 1
ATOM 622 C CA . TYR A 1 84 ? -5.288 -1.805 14.622 1.00 85.94 84 TYR A CA 1
ATOM 623 C C . TYR A 1 84 ? -6.631 -2.522 14.460 1.00 85.94 84 TYR A C 1
ATOM 625 O O . TYR A 1 84 ? -7.503 -2.397 15.320 1.00 85.94 84 TYR A O 1
ATOM 633 N N . ARG A 1 85 ? -6.798 -3.324 13.407 1.00 86.94 85 ARG A N 1
ATOM 634 C CA . ARG A 1 85 ? -8.009 -4.123 13.192 1.00 86.94 85 ARG A CA 1
ATOM 635 C C . ARG A 1 85 ? -8.173 -5.212 14.253 1.00 86.94 85 ARG A C 1
ATOM 637 O O . ARG A 1 85 ? -9.283 -5.436 14.724 1.00 86.94 85 ARG A O 1
ATOM 644 N N . ASN A 1 86 ? -7.081 -5.838 14.691 1.00 87.19 86 ASN A N 1
ATOM 645 C CA . ASN A 1 86 ? -7.118 -6.780 15.811 1.00 87.19 86 ASN A CA 1
ATOM 646 C C . ASN A 1 86 ? -7.489 -6.076 17.123 1.00 87.19 86 ASN A C 1
ATOM 648 O O . ASN A 1 86 ? -8.295 -6.596 17.887 1.00 87.19 86 ASN A O 1
ATOM 652 N N . MET A 1 87 ? -6.960 -4.873 17.369 1.00 83.31 87 MET A N 1
ATOM 653 C CA . MET A 1 87 ? -7.345 -4.077 18.542 1.00 83.31 87 MET A CA 1
ATOM 654 C C . MET A 1 87 ? -8.828 -3.695 18.520 1.00 83.31 87 MET A C 1
ATOM 656 O O . MET A 1 87 ? -9.493 -3.763 19.554 1.00 83.31 87 MET A O 1
ATOM 660 N N . TYR A 1 88 ? -9.352 -3.331 17.347 1.00 87.19 88 TYR A N 1
ATOM 661 C CA . TYR A 1 88 ? -10.771 -3.047 17.152 1.00 87.19 88 TYR A CA 1
ATOM 662 C C . TYR A 1 88 ? -11.630 -4.281 17.450 1.00 87.19 88 TYR A C 1
ATOM 664 O O . TYR A 1 88 ? -12.531 -4.208 18.278 1.00 87.19 88 TYR A O 1
ATOM 672 N N . ASN A 1 89 ? -11.304 -5.430 16.853 1.00 88.19 89 ASN A N 1
ATOM 673 C CA . ASN A 1 89 ? -12.047 -6.675 17.055 1.00 88.19 89 ASN A CA 1
ATOM 674 C C . ASN A 1 89 ? -12.026 -7.139 18.515 1.00 88.19 89 ASN A C 1
ATOM 676 O O . ASN A 1 89 ? -13.080 -7.444 19.061 1.00 88.19 89 ASN A O 1
ATOM 680 N N . ASN A 1 90 ? -10.862 -7.103 19.170 1.00 85.38 90 ASN A N 1
ATOM 681 C CA . ASN A 1 90 ? -10.747 -7.433 20.593 1.00 85.38 90 ASN A CA 1
ATOM 682 C C . ASN A 1 90 ? -11.565 -6.468 21.461 1.00 85.38 90 ASN A C 1
ATOM 684 O O . ASN A 1 90 ? -12.100 -6.861 22.496 1.00 85.38 90 ASN A O 1
ATOM 688 N N . SER A 1 91 ? -11.652 -5.195 21.054 1.00 82.50 91 SER A N 1
ATOM 689 C CA . SER A 1 91 ? -12.487 -4.219 21.749 1.00 82.50 91 SER A CA 1
ATOM 690 C C . SER A 1 91 ? -13.970 -4.579 21.601 1.00 82.50 91 SER A C 1
ATOM 692 O O . SER A 1 91 ? -14.707 -4.595 22.575 1.00 82.50 91 SER A O 1
ATOM 694 N N . VAL A 1 92 ? -14.416 -4.934 20.397 1.00 84.25 92 VAL A N 1
ATOM 695 C CA . VAL A 1 92 ? -15.804 -5.357 20.146 1.00 84.25 92 VAL A CA 1
ATOM 696 C C . VAL A 1 92 ? -16.161 -6.653 20.886 1.00 84.25 92 VAL A C 1
ATOM 698 O O . VAL A 1 92 ? -17.244 -6.740 21.458 1.00 84.25 92 VAL A O 1
ATOM 701 N N . GLU A 1 93 ? -15.258 -7.631 20.936 1.00 83.94 93 GLU A N 1
ATOM 702 C CA . GLU A 1 93 ? -15.471 -8.912 21.627 1.00 83.94 93 GLU A CA 1
ATOM 703 C C . GLU A 1 93 ? -15.658 -8.722 23.140 1.00 83.94 93 GLU A C 1
ATOM 705 O O . GLU A 1 93 ? -16.678 -9.117 23.701 1.00 83.94 93 GLU A O 1
ATOM 710 N N . LYS A 1 94 ? -14.749 -7.993 23.798 1.00 78.12 94 LYS A N 1
ATOM 711 C CA . LYS A 1 94 ? -14.851 -7.710 25.241 1.00 78.12 94 LYS A CA 1
ATOM 712 C C . LYS A 1 94 ? -16.091 -6.882 25.612 1.00 78.12 94 LYS A C 1
ATOM 714 O O . LYS A 1 94 ? -16.566 -6.959 26.747 1.00 78.12 94 LYS A O 1
ATOM 719 N N . LEU A 1 95 ? -16.597 -6.057 24.688 1.00 77.00 95 LEU A N 1
ATOM 720 C CA . LEU A 1 95 ? -17.857 -5.325 24.872 1.00 77.00 95 LEU A CA 1
ATOM 721 C C . LEU A 1 95 ? -19.053 -6.273 24.870 1.00 77.00 95 LEU A C 1
ATOM 723 O O . LEU A 1 95 ? -19.973 -6.091 25.662 1.00 77.00 95 LEU A O 1
ATOM 727 N N . HIS A 1 96 ? -19.021 -7.291 24.010 1.00 77.38 96 HIS A N 1
ATOM 728 C CA . HIS A 1 96 ? -20.045 -8.330 23.956 1.00 77.38 96 HIS A CA 1
ATOM 729 C C . HIS A 1 96 ? -20.066 -9.165 25.245 1.00 77.38 96 HIS A C 1
ATOM 731 O O . HIS A 1 96 ? -21.133 -9.465 25.778 1.00 77.38 96 HIS A O 1
ATOM 737 N N . ASP A 1 97 ? -18.886 -9.445 25.802 1.00 77.81 97 ASP A N 1
ATOM 738 C CA . ASP A 1 97 ? -18.724 -10.233 27.027 1.00 77.81 97 ASP A CA 1
ATOM 739 C C . ASP A 1 97 ? -18.954 -9.433 28.325 1.00 77.81 97 ASP A C 1
ATOM 741 O O . ASP A 1 97 ? -18.831 -9.983 29.417 1.00 77.81 97 ASP A O 1
ATOM 745 N N . ASN A 1 98 ? -19.297 -8.137 28.248 1.00 66.88 98 ASN A N 1
ATOM 746 C CA . ASN A 1 98 ? -19.466 -7.235 29.403 1.00 66.88 98 ASN A CA 1
ATOM 747 C C . ASN A 1 98 ? -18.232 -7.147 30.334 1.00 66.88 98 ASN A C 1
ATOM 749 O O . ASN A 1 98 ? -18.342 -6.729 31.488 1.00 66.88 98 ASN A O 1
ATOM 753 N N . THR A 1 99 ? -17.041 -7.505 29.843 1.00 63.28 99 THR A N 1
ATOM 754 C CA . THR A 1 99 ? -15.783 -7.537 30.617 1.00 63.28 99 THR A CA 1
ATOM 755 C C . THR A 1 99 ? -14.930 -6.278 30.440 1.00 63.28 99 THR A C 1
ATOM 757 O O . THR A 1 99 ? -13.804 -6.212 30.935 1.00 63.28 99 THR A O 1
ATOM 760 N N . PHE A 1 100 ? -15.454 -5.255 29.756 1.00 61.03 100 PHE A N 1
ATOM 761 C CA . PHE A 1 100 ? -14.726 -4.020 29.462 1.00 61.03 100 PHE A CA 1
ATOM 762 C C . PHE A 1 100 ? -14.442 -3.202 30.731 1.00 61.03 100 PHE A C 1
ATOM 764 O O . PHE A 1 100 ? -15.279 -2.428 31.203 1.00 61.03 100 PHE A O 1
ATOM 771 N N . SER A 1 101 ? -13.240 -3.357 31.288 1.00 56.25 101 SER A N 1
ATOM 772 C CA . SER A 1 101 ? -12.768 -2.534 32.403 1.00 56.25 101 SER A CA 1
ATOM 773 C C . SER A 1 101 ? -12.199 -1.202 31.900 1.00 56.25 101 SER A C 1
ATOM 775 O O . SER A 1 101 ? -11.462 -1.153 30.913 1.00 56.25 101 SER A O 1
ATOM 777 N N . LYS A 1 102 ? -12.504 -0.104 32.608 1.00 53.94 102 LYS A N 1
ATOM 778 C CA . LYS A 1 102 ? -12.025 1.263 32.304 1.00 53.94 102 LYS A CA 1
ATOM 779 C C . LYS A 1 102 ? -10.496 1.381 32.291 1.00 53.94 102 LYS A C 1
ATOM 781 O O . LYS A 1 102 ? -9.972 2.280 31.638 1.00 53.94 102 LYS A O 1
ATOM 786 N N . ASP A 1 103 ? -9.797 0.465 32.954 1.00 53.88 103 ASP A N 1
ATOM 787 C CA . ASP A 1 103 ? -8.335 0.463 33.041 1.00 53.88 103 ASP A CA 1
ATOM 788 C C . ASP A 1 103 ? -7.657 0.045 31.722 1.00 53.88 103 ASP A C 1
ATOM 790 O O . ASP A 1 103 ? -6.497 0.377 31.498 1.00 53.88 103 ASP A O 1
ATOM 794 N N . GLU A 1 104 ? -8.370 -0.622 30.804 1.00 53.75 104 GLU A N 1
ATOM 795 C CA . GLU A 1 104 ? -7.852 -0.970 29.469 1.00 53.75 104 GLU A CA 1
ATOM 796 C C . GLU A 1 104 ? -8.132 0.107 28.409 1.00 53.75 104 GLU A C 1
ATOM 798 O O . GLU A 1 104 ? -7.504 0.108 27.352 1.00 53.75 104 GLU A O 1
ATOM 803 N N . LEU A 1 105 ? -9.021 1.063 28.706 1.00 51.88 105 LEU A N 1
ATOM 804 C CA . LEU A 1 105 ? -9.507 2.094 27.776 1.00 51.88 105 LEU A CA 1
ATOM 805 C C . LEU A 1 105 ? -8.405 3.067 27.310 1.00 51.88 105 LEU A C 1
ATOM 807 O O . LEU A 1 105 ? -8.579 3.777 26.323 1.00 51.88 105 LEU A O 1
ATOM 811 N N . PHE A 1 106 ? -7.267 3.085 28.012 1.00 50.34 106 PHE A N 1
ATOM 812 C CA . PHE A 1 106 ? -6.112 3.939 27.716 1.00 50.34 106 PHE A CA 1
ATOM 813 C C . PHE A 1 106 ? -4.789 3.190 27.608 1.00 50.34 106 PHE A C 1
ATOM 815 O O . PHE A 1 106 ? -3.784 3.772 27.196 1.00 50.34 106 PHE A O 1
ATOM 822 N N . VAL A 1 107 ? -4.768 1.896 27.922 1.00 47.72 107 VAL A N 1
ATOM 823 C CA . VAL A 1 107 ? -3.583 1.086 27.683 1.00 47.72 107 VAL A CA 1
ATOM 824 C C . VAL A 1 107 ? -3.743 0.489 26.295 1.00 47.72 107 VAL A C 1
ATOM 826 O O . VAL A 1 107 ? -4.042 -0.690 26.125 1.00 47.72 107 VAL A O 1
ATOM 829 N N . ALA A 1 108 ? -3.463 1.307 25.279 1.00 49.44 108 ALA A N 1
ATOM 830 C CA . ALA A 1 108 ? -3.022 0.808 23.983 1.00 49.44 108 ALA A CA 1
ATOM 831 C C . ALA A 1 108 ? -1.650 0.137 24.180 1.00 49.44 108 ALA A C 1
ATOM 833 O O . ALA A 1 108 ? -0.624 0.604 23.684 1.00 49.44 108 ALA A O 1
ATOM 834 N N . LYS A 1 109 ? -1.601 -0.937 24.985 1.00 46.31 109 LYS A N 1
ATOM 835 C CA . LYS A 1 109 ? -0.423 -1.775 25.119 1.00 46.31 109 LYS A CA 1
ATOM 836 C C . LYS A 1 109 ? -0.327 -2.452 23.778 1.00 46.31 109 LYS A C 1
ATOM 838 O O . LYS A 1 109 ? -1.025 -3.427 23.505 1.00 46.31 109 LYS A O 1
ATOM 843 N N . ARG A 1 110 ? 0.503 -1.862 22.927 1.00 48.75 110 ARG A N 1
ATOM 844 C CA . ARG A 1 110 ? 0.979 -2.488 21.715 1.00 48.75 110 ARG A CA 1
ATOM 845 C C . ARG A 1 110 ? 1.331 -3.918 22.092 1.00 48.75 110 ARG A C 1
ATOM 847 O O . ARG A 1 110 ? 2.189 -4.125 22.954 1.00 48.75 110 ARG A O 1
ATOM 854 N N . SER A 1 111 ? 0.581 -4.885 21.566 1.00 46.81 111 SER A N 1
ATOM 855 C CA . SER A 1 111 ? 0.886 -6.290 21.808 1.00 46.81 111 SER A CA 1
ATOM 856 C C . SER A 1 111 ? 2.365 -6.473 21.491 1.00 46.81 111 SER A C 1
ATOM 858 O O . SER A 1 111 ? 2.852 -5.935 20.498 1.00 46.81 111 SER A O 1
ATOM 860 N N . ASN A 1 112 ? 3.098 -7.203 22.331 1.00 43.88 112 ASN A N 1
ATOM 861 C CA . ASN A 1 112 ? 4.548 -7.397 22.213 1.00 43.88 112 ASN A CA 1
ATOM 862 C C . ASN A 1 112 ? 4.971 -8.107 20.895 1.00 43.88 112 ASN A C 1
ATOM 864 O O . ASN A 1 112 ? 6.129 -8.455 20.713 1.00 43.88 112 ASN A O 1
ATOM 868 N N . ARG A 1 113 ? 4.034 -8.314 19.954 1.00 46.12 113 ARG A N 1
ATOM 869 C CA . ARG A 1 113 ? 4.264 -8.583 18.525 1.00 46.12 113 ARG A CA 1
ATOM 870 C C . ARG A 1 113 ? 4.410 -7.291 17.701 1.00 46.12 113 ARG A C 1
ATOM 872 O O . ARG A 1 113 ? 4.005 -7.257 16.538 1.00 46.12 113 ARG A O 1
ATOM 879 N N . GLY A 1 114 ? 4.934 -6.217 18.288 1.00 43.91 114 GLY A N 1
ATOM 880 C CA . GLY A 1 114 ? 5.217 -4.985 17.555 1.00 43.91 114 GLY A CA 1
ATOM 881 C C . GLY A 1 114 ? 6.146 -5.283 16.383 1.00 43.91 114 GLY A C 1
ATOM 882 O O . GLY A 1 114 ? 7.122 -5.992 16.590 1.00 43.91 114 GLY A O 1
ATOM 883 N N . LEU A 1 115 ? 5.808 -4.804 15.176 1.00 52.19 115 LEU A N 1
ATOM 884 C CA . LEU A 1 115 ? 6.664 -4.792 13.971 1.00 52.19 115 LEU A CA 1
ATOM 885 C C . LEU A 1 115 ? 7.631 -5.986 13.851 1.00 52.19 115 LEU A C 1
ATOM 887 O O . LEU A 1 115 ? 8.804 -5.837 13.519 1.00 52.19 115 LEU A O 1
ATOM 891 N N . SER A 1 116 ? 7.149 -7.192 14.156 1.00 54.09 116 SER A N 1
ATOM 892 C CA . SER A 1 116 ? 7.974 -8.381 14.028 1.00 54.09 116 SER A CA 1
ATOM 893 C C . SER A 1 116 ? 8.116 -8.666 12.542 1.00 54.09 116 SER A C 1
ATOM 895 O O . SER A 1 116 ? 7.124 -8.611 11.809 1.00 54.09 116 SER A O 1
ATOM 897 N N . ALA A 1 117 ? 9.327 -8.994 12.093 1.00 56.75 117 ALA A N 1
ATOM 898 C CA . ALA A 1 117 ? 9.595 -9.351 10.702 1.00 56.75 117 ALA A CA 1
ATOM 899 C C . ALA A 1 117 ? 8.626 -10.431 10.177 1.00 56.75 117 ALA A C 1
ATOM 901 O O . ALA A 1 117 ? 8.284 -10.422 9.000 1.00 56.75 117 ALA A O 1
ATOM 902 N N . ALA A 1 118 ? 8.109 -11.293 11.062 1.00 60.03 118 ALA A N 1
ATOM 903 C CA . ALA A 1 118 ? 7.074 -12.277 10.754 1.00 60.03 118 ALA A CA 1
ATOM 904 C C . ALA A 1 118 ? 5.742 -11.650 10.292 1.00 60.03 118 ALA A C 1
ATOM 906 O O . ALA A 1 118 ? 5.169 -12.091 9.303 1.00 60.03 118 ALA A O 1
ATOM 907 N N . ASN A 1 119 ? 5.276 -10.576 10.937 1.00 64.19 119 ASN A N 1
ATOM 908 C CA . ASN A 1 119 ? 4.037 -9.896 10.543 1.00 64.19 119 ASN A CA 1
ATOM 909 C C . ASN A 1 119 ? 4.212 -9.136 9.220 1.00 64.19 119 ASN A C 1
ATOM 911 O O . ASN A 1 119 ? 3.299 -9.122 8.395 1.00 64.19 119 ASN A O 1
ATOM 915 N N . CYS A 1 120 ? 5.395 -8.552 8.996 1.00 63.69 120 CYS A N 1
ATOM 916 C CA . CYS A 1 120 ? 5.748 -7.943 7.712 1.00 63.69 120 CYS A CA 1
ATOM 917 C C . CYS A 1 120 ? 5.833 -8.998 6.600 1.00 63.69 120 CYS A C 1
ATOM 919 O O . CYS A 1 120 ? 5.423 -8.738 5.473 1.00 63.69 120 CYS A O 1
ATOM 921 N N . TRP A 1 121 ? 6.310 -10.205 6.912 1.00 60.28 121 TRP A N 1
ATOM 922 C CA . TRP A 1 121 ? 6.347 -11.325 5.973 1.00 60.28 121 TRP A CA 1
ATOM 923 C C . TRP A 1 121 ? 4.944 -11.830 5.613 1.00 60.28 121 TRP A C 1
ATOM 925 O O . TRP A 1 121 ? 4.630 -12.040 4.440 1.00 60.28 121 TRP A O 1
ATOM 935 N N . ASP A 1 122 ? 4.059 -11.940 6.602 1.00 68.75 122 ASP A N 1
ATOM 936 C CA . ASP A 1 122 ? 2.652 -12.283 6.380 1.00 68.75 122 ASP A CA 1
ATOM 937 C C . ASP A 1 122 ? 1.887 -11.176 5.639 1.00 68.75 122 ASP A C 1
ATOM 939 O O . ASP A 1 122 ? 0.885 -11.437 4.964 1.00 68.75 122 ASP A O 1
ATOM 943 N N . ALA A 1 123 ? 2.320 -9.920 5.761 1.00 72.56 123 ALA A N 1
ATOM 944 C CA . ALA A 1 123 ? 1.801 -8.810 4.971 1.00 72.56 123 ALA A CA 1
ATOM 945 C C . ALA A 1 123 ? 2.356 -8.827 3.536 1.00 72.56 123 ALA A C 1
ATOM 947 O O . ALA A 1 123 ? 1.588 -8.633 2.600 1.00 72.56 123 ALA A O 1
ATOM 948 N N . LEU A 1 124 ? 3.631 -9.165 3.329 1.00 69.75 124 LEU A N 1
ATOM 949 C CA . LEU A 1 124 ? 4.224 -9.368 1.999 1.00 69.75 124 LEU A CA 1
ATOM 950 C C . LEU A 1 124 ? 3.522 -10.476 1.207 1.00 69.75 124 LEU A C 1
ATOM 952 O O . LEU A 1 124 ? 3.248 -10.312 0.020 1.00 69.75 124 LEU A O 1
ATOM 956 N N . LYS A 1 125 ? 3.174 -11.587 1.867 1.00 68.12 125 LYS A N 1
ATOM 957 C CA . LYS A 1 125 ? 2.392 -12.681 1.264 1.00 68.12 125 LYS A CA 1
ATOM 958 C C . LYS A 1 125 ? 0.909 -12.362 1.084 1.00 68.12 125 LYS A C 1
ATOM 960 O O . LYS A 1 125 ? 0.158 -13.203 0.593 1.00 68.12 125 LYS A O 1
ATOM 965 N N . SER A 1 126 ? 0.465 -11.172 1.477 1.00 77.69 126 SER A N 1
ATOM 966 C CA . SER A 1 126 ? -0.919 -10.771 1.283 1.00 77.69 126 SER A CA 1
ATOM 967 C C . SER A 1 126 ? -1.240 -10.742 -0.210 1.00 77.69 126 SER A C 1
ATOM 969 O O . SER A 1 126 ? -0.493 -10.174 -1.010 1.00 77.69 126 SER A O 1
ATOM 971 N N . TRP A 1 127 ? -2.371 -11.346 -0.578 1.00 75.62 127 TRP A N 1
ATOM 972 C CA . TRP A 1 127 ? -2.773 -11.566 -1.969 1.00 75.62 127 TRP A CA 1
ATOM 973 C C . TRP A 1 127 ? -2.730 -10.268 -2.802 1.00 75.62 127 TRP A C 1
ATOM 975 O O . TRP A 1 127 ? -2.226 -10.254 -3.924 1.00 75.62 127 TRP A O 1
ATOM 985 N N . SER A 1 128 ? -3.159 -9.154 -2.202 1.00 80.19 128 SER A N 1
ATOM 986 C CA . SER A 1 128 ? -3.168 -7.824 -2.825 1.00 80.19 128 SER A CA 1
ATOM 987 C C . SER A 1 128 ? -1.767 -7.276 -3.145 1.00 80.19 128 SER A C 1
ATOM 989 O O . SER A 1 128 ? -1.577 -6.682 -4.201 1.00 80.19 128 SER A O 1
ATOM 991 N N . ILE A 1 129 ? -0.780 -7.490 -2.268 1.00 82.19 129 ILE A N 1
ATOM 992 C CA . ILE A 1 129 ? 0.590 -6.979 -2.449 1.00 82.19 129 ILE A CA 1
ATOM 993 C C . ILE A 1 129 ? 1.331 -7.855 -3.455 1.00 82.19 129 ILE A C 1
ATOM 995 O O . ILE A 1 129 ? 1.907 -7.348 -4.415 1.00 82.19 129 ILE A O 1
ATOM 999 N N . SER A 1 130 ? 1.253 -9.176 -3.288 1.00 79.75 130 SER A N 1
ATOM 1000 C CA . SER A 1 130 ? 1.982 -10.108 -4.145 1.00 79.75 130 SER A CA 1
ATOM 1001 C C . SER A 1 130 ? 1.637 -9.924 -5.626 1.00 79.75 130 SER A C 1
ATOM 1003 O O . SER A 1 130 ? 2.546 -9.717 -6.421 1.00 79.75 130 SER A O 1
ATOM 1005 N N . PHE A 1 131 ? 0.354 -9.903 -6.006 1.00 86.12 131 PHE A N 1
ATOM 1006 C CA . PHE A 1 131 ? -0.027 -9.763 -7.420 1.00 86.12 131 PHE A CA 1
ATOM 1007 C C . PHE A 1 131 ? 0.320 -8.395 -8.001 1.00 86.12 131 PHE A C 1
ATOM 1009 O O . PHE A 1 131 ? 0.732 -8.305 -9.156 1.00 86.12 131 PHE A O 1
ATOM 1016 N N . PHE A 1 132 ? 0.177 -7.337 -7.205 1.00 88.19 132 PHE A N 1
ATOM 1017 C CA . PHE A 1 132 ? 0.426 -5.978 -7.662 1.00 88.19 132 PHE A CA 1
ATOM 1018 C C . PHE A 1 132 ? 1.903 -5.759 -8.007 1.00 88.19 132 PHE A C 1
ATOM 1020 O O . PHE A 1 132 ? 2.236 -5.396 -9.135 1.00 88.19 132 PHE A O 1
ATOM 1027 N N . TYR A 1 133 ? 2.80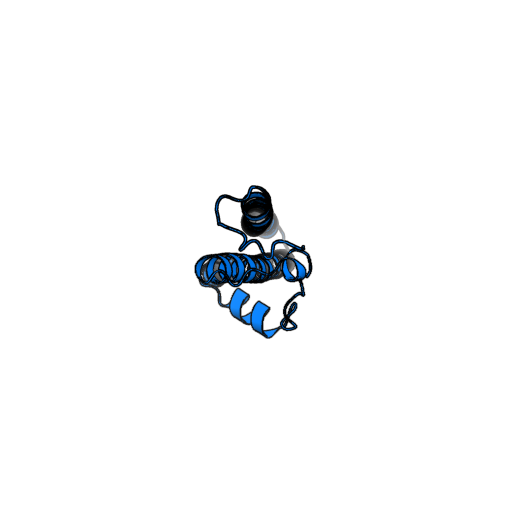2 -6.041 -7.062 1.00 87.50 133 TYR A N 1
ATOM 1028 C CA . TYR A 1 133 ? 4.233 -5.827 -7.277 1.00 87.50 133 TYR A CA 1
ATOM 1029 C C . TYR A 1 133 ? 4.839 -6.869 -8.221 1.00 87.50 133 TYR A C 1
ATOM 1031 O O . TYR A 1 133 ? 5.724 -6.523 -9.000 1.00 87.50 133 TYR A O 1
ATOM 1039 N N . LEU A 1 134 ? 4.332 -8.109 -8.232 1.00 88.69 134 LEU A N 1
ATOM 1040 C CA . LEU A 1 134 ? 4.729 -9.105 -9.232 1.00 88.69 134 LEU A CA 1
ATOM 1041 C C . LEU A 1 134 ? 4.390 -8.625 -10.650 1.00 88.69 134 LEU A C 1
ATOM 1043 O O . LEU A 1 134 ? 5.236 -8.716 -11.535 1.00 88.69 134 LEU A O 1
ATOM 1047 N N . GLY A 1 135 ? 3.201 -8.048 -10.856 1.00 90.56 135 GLY A N 1
ATOM 1048 C CA . GLY A 1 135 ? 2.810 -7.464 -12.140 1.00 90.56 135 GLY A CA 1
ATOM 1049 C C . GLY A 1 135 ? 3.752 -6.345 -12.597 1.00 90.56 135 GLY A C 1
ATOM 1050 O O . GLY A 1 135 ? 4.169 -6.329 -13.754 1.00 90.56 135 GLY A O 1
ATOM 1051 N N . ILE A 1 136 ? 4.158 -5.457 -11.683 1.00 90.19 136 ILE A N 1
ATOM 1052 C CA . ILE A 1 136 ? 5.111 -4.379 -11.989 1.00 90.19 136 ILE A CA 1
ATOM 1053 C C . ILE A 1 136 ? 6.490 -4.941 -12.358 1.00 90.19 136 ILE A C 1
ATOM 1055 O O . ILE A 1 136 ? 7.074 -4.522 -13.355 1.00 90.19 136 ILE A O 1
ATOM 1059 N N . ILE A 1 137 ? 7.006 -5.913 -11.601 1.00 89.88 137 ILE A N 1
ATOM 1060 C CA . ILE A 1 137 ? 8.311 -6.528 -11.885 1.00 89.88 137 ILE A CA 1
ATOM 1061 C C . ILE A 1 137 ? 8.297 -7.263 -13.232 1.00 89.88 137 ILE A C 1
ATOM 1063 O O . ILE A 1 137 ? 9.241 -7.118 -14.008 1.00 89.88 137 ILE A O 1
ATOM 1067 N N . ILE A 1 138 ? 7.218 -7.986 -13.551 1.00 91.81 138 ILE A N 1
ATOM 1068 C CA . ILE A 1 138 ? 7.042 -8.628 -14.863 1.00 91.81 138 ILE A CA 1
ATOM 1069 C C . ILE A 1 138 ? 7.025 -7.576 -15.976 1.00 91.81 138 ILE A C 1
ATOM 1071 O O . ILE A 1 138 ? 7.686 -7.762 -16.995 1.00 91.81 138 ILE A O 1
ATOM 1075 N N . SER A 1 139 ? 6.330 -6.451 -15.777 1.00 89.44 139 SER A N 1
ATOM 1076 C CA . SER A 1 139 ? 6.312 -5.355 -16.750 1.00 89.44 139 SER A CA 1
ATOM 1077 C C . SER A 1 139 ? 7.704 -4.764 -16.981 1.00 89.44 139 SER A C 1
ATOM 1079 O O . SER A 1 139 ? 8.062 -4.497 -18.125 1.00 89.44 139 SER A O 1
ATOM 1081 N N . ILE A 1 140 ? 8.500 -4.568 -15.925 1.00 89.81 140 ILE A N 1
ATOM 1082 C CA . ILE A 1 140 ? 9.878 -4.067 -16.044 1.00 89.81 140 ILE A CA 1
ATOM 1083 C C . ILE A 1 140 ? 10.749 -5.077 -16.803 1.00 89.81 140 ILE A C 1
ATOM 1085 O O . ILE A 1 140 ? 11.512 -4.688 -17.685 1.00 89.81 140 ILE A O 1
ATOM 1089 N N . PHE A 1 141 ? 10.617 -6.370 -16.496 1.00 90.06 141 PHE A N 1
ATOM 1090 C CA . PHE A 1 141 ? 11.375 -7.424 -17.170 1.00 90.06 141 PHE A CA 1
ATOM 1091 C C . PHE A 1 141 ? 11.017 -7.522 -18.656 1.00 90.06 141 PHE A C 1
ATOM 1093 O O . PHE A 1 141 ? 11.904 -7.620 -19.497 1.00 90.06 141 PHE A O 1
ATOM 1100 N N . PHE A 1 142 ? 9.730 -7.413 -18.989 1.00 91.25 142 PHE A N 1
ATOM 1101 C CA . PHE A 1 142 ? 9.258 -7.387 -20.371 1.00 91.25 142 PHE A CA 1
ATOM 1102 C C . PHE A 1 142 ? 9.862 -6.222 -21.166 1.00 91.25 142 PHE A C 1
ATOM 1104 O O . PHE A 1 142 ? 10.351 -6.427 -22.273 1.00 91.25 142 PHE A O 1
ATOM 1111 N N . VAL A 1 143 ? 9.902 -5.017 -20.584 1.00 88.88 143 VAL A N 1
ATOM 1112 C CA . VAL A 1 143 ? 10.556 -3.858 -21.216 1.00 88.88 143 VAL A CA 1
ATOM 1113 C C . VAL A 1 143 ? 12.059 -4.087 -21.375 1.00 88.88 143 VAL A C 1
ATOM 1115 O O . VAL A 1 143 ? 12.608 -3.775 -22.427 1.00 88.88 143 VAL A O 1
ATOM 1118 N N . CYS A 1 144 ? 12.719 -4.669 -20.370 1.00 87.19 144 CYS A N 1
ATOM 1119 C CA . CYS A 1 144 ? 14.139 -5.014 -20.443 1.00 87.19 144 CYS A CA 1
ATOM 1120 C C . CYS A 1 144 ? 14.433 -5.968 -21.615 1.00 87.19 144 CYS A C 1
ATOM 1122 O O . CYS A 1 144 ? 15.357 -5.718 -22.378 1.00 87.19 144 CYS A O 1
ATOM 1124 N N . CYS A 1 145 ? 13.606 -7.004 -21.808 1.00 87.06 145 CYS A N 1
ATOM 1125 C CA . CYS A 1 145 ? 13.744 -7.944 -22.924 1.00 87.06 145 CYS A CA 1
ATOM 1126 C C . CYS A 1 145 ? 13.512 -7.311 -24.301 1.00 87.06 145 CYS A C 1
ATOM 1128 O O . CYS A 1 145 ? 14.083 -7.787 -25.271 1.00 87.06 145 CYS A O 1
ATOM 1130 N N . ILE A 1 146 ? 12.661 -6.285 -24.407 1.00 86.31 146 ILE A N 1
ATOM 1131 C CA . ILE A 1 146 ? 12.431 -5.566 -25.673 1.00 86.31 146 ILE A CA 1
ATOM 1132 C C . ILE A 1 146 ? 13.599 -4.632 -26.005 1.00 86.31 146 ILE A C 1
ATOM 1134 O O . ILE A 1 146 ? 13.861 -4.369 -27.175 1.00 86.31 146 ILE A O 1
ATOM 1138 N N . ALA A 1 147 ? 14.257 -4.089 -24.982 1.00 76.94 147 ALA A N 1
ATOM 1139 C CA . ALA A 1 147 ? 15.312 -3.094 -25.135 1.00 76.94 147 ALA A CA 1
ATOM 1140 C C . ALA A 1 147 ? 16.729 -3.680 -25.288 1.00 76.94 147 ALA A C 1
ATOM 1142 O O . ALA A 1 147 ? 17.668 -2.904 -25.474 1.00 76.94 147 ALA A O 1
ATOM 1143 N N . GLN A 1 148 ? 16.887 -5.003 -25.171 1.00 66.00 148 GLN A N 1
ATOM 1144 C CA . GLN A 1 148 ? 18.117 -5.747 -25.481 1.00 66.00 148 GLN A CA 1
ATOM 1145 C C . GLN A 1 148 ? 18.120 -6.217 -26.934 1.00 66.00 148 GLN A C 1
ATOM 1147 O O . GLN A 1 148 ? 19.218 -6.191 -27.532 1.00 66.00 148 GLN A O 1
#

Radius of gyration: 21.94 Å; chains: 1; bounding box: 46×20×72 Å

Secondary structure (DSSP, 8-state):
--------TT-HHHHHHHHHHHHHHHHHHHHHHHHHHHHHHHHHHHHHHHHHSTTHHHHHHHHHHHHHHHHHHHHHHHHHHHHHHHHHHHHHHHHHTT---GGGSS-----S-TT-HHHHHHHHT-HHHHHHHHHHHHHHHHHHHHH-

pLDDT: mean 79.74, std 15.91, range [34.5, 95.94]